Protein AF-A0A5C6CU24-F1 (afdb_monomer)

Nearest PDB structures (foldseek):
  4xly-assembly1_B  TM=4.390E-01  e=4.308E+00  Bradyrhizobium diazoefficiens USDA 110
  4w4s-assembly1_B  TM=3.790E-01  e=4.791E+00  Bradyrhizobium diazoefficiens USDA 110
  4qex-assembly1_A  TM=3.696E-01  e=9.556E+00  Plasmodium falciparum
  4qex-assembly2_B  TM=3.696E-01  e=9.556E+00  Plasmodium falciparum

Solvent-accessible surface area (backbone atoms only — not comparable to full-atom values): 8709 Å² total; per-residue (Å²): 132,67,75,63,58,54,52,54,54,51,54,57,55,55,53,62,58,64,76,67,77,72,90,92,78,84,83,92,80,84,81,93,70,82,86,85,71,90,76,65,75,83,79,58,73,59,56,51,60,52,49,50,50,53,51,52,55,46,36,72,72,37,91,82,55,39,35,69,34,53,53,44,15,49,53,17,66,78,69,75,52,80,44,90,48,66,67,17,34,55,50,33,57,57,55,48,54,54,57,71,36,93,83,43,53,61,68,56,46,55,50,37,48,48,52,52,51,57,51,43,57,57,49,71,72,55,84,85,63,71,46,55,46,56,53,52,53,54,63,73,76,109

Secondary structure (DSSP, 8-state):
--HHHHHHHHHHHHHHHHTTSS--S------------SSSTTSS--HHHHHHHHHHHHHHH-TT--HHHHHHHHHHHHHT---SSHHHHHHHHHHHHHHTSTT--HHHHHHHHHHHHHHHHHHTTS-S-TTHHHHHHHHHH-

Radius of gyration: 21.06 Å; Cα contacts (8 Å, |Δi|>4): 95; chains: 1; bounding box: 48×52×48 Å

Foldseek 3Di:
DPPVVVVVVVVVVVVVVVVPPDDDDDDDDDDDDPDDDPPPVVPQDPLLLVLLVLLLVLCVVDVPDWLVLCLQLLVCLLVVHARPDPSSRVSNVSSVVSCVDPRDDVVSNNVSSVVLNVVSVVVVVDPDDRHVSNVVSVVVND

Organism: NCBI:txid2528004

Mean predicted aligned error: 14.5 Å

Sequence (142 aa):
MGKRDDLLRQLKKADRRRGRRTSSTAASNDSGRQSPGASDAADQVDVTALIVSDVLAFAHSEKGCRDPQVVSALRSLLRGSDPTVPVARGLRDQIQLIADRPDVNLRDFRSSVKGLLEQAAQFDREAGNDDRFLNYLAVLIE

pLDDT: mean 76.76, std 19.46, range [37.66, 95.06]

Structure (mmCIF, N/CA/C/O backbone):
data_AF-A0A5C6CU24-F1
#
_entry.id   AF-A0A5C6CU24-F1
#
loop_
_atom_site.group_PDB
_atom_site.id
_atom_site.type_symbol
_atom_site.label_atom_id
_atom_site.label_alt_id
_atom_site.label_comp_id
_atom_site.label_asym_id
_atom_site.label_entity_id
_atom_site.label_seq_id
_atom_site.pdbx_PDB_ins_code
_atom_site.Cartn_x
_atom_site.Cartn_y
_atom_site.Cartn_z
_atom_site.occupancy
_atom_site.B_iso_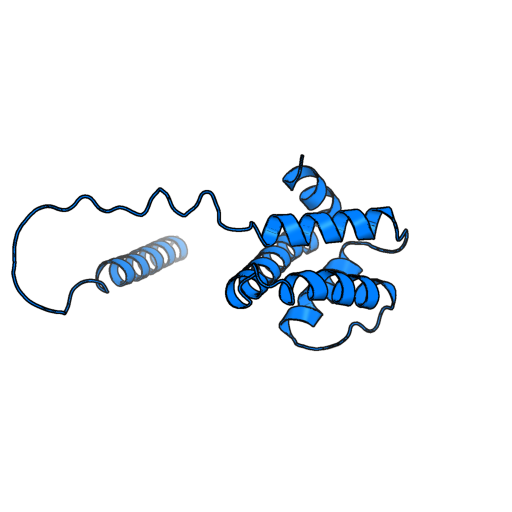or_equiv
_atom_site.auth_seq_id
_atom_site.auth_comp_id
_atom_site.auth_asym_id
_atom_site.auth_atom_id
_atom_site.pdbx_PDB_model_num
ATOM 1 N N . MET A 1 1 ? -4.252 40.184 -15.767 1.00 51.25 1 MET A N 1
ATOM 2 C CA . MET A 1 1 ? -4.134 39.800 -14.342 1.00 51.25 1 MET A CA 1
ATOM 3 C C . MET A 1 1 ? -5.471 39.379 -13.690 1.00 51.25 1 MET A C 1
ATOM 5 O O . MET A 1 1 ? -5.536 39.355 -12.479 1.00 51.25 1 MET A O 1
ATOM 9 N N . GLY A 1 2 ? -6.519 38.963 -14.428 1.00 54.84 2 GLY A N 1
ATOM 10 C CA . GLY A 1 2 ? -7.838 38.651 -13.819 1.00 54.84 2 GLY A CA 1
ATOM 11 C C . GLY A 1 2 ? -8.049 37.215 -13.305 1.00 54.84 2 GLY A C 1
ATOM 12 O O . GLY A 1 2 ? -8.907 36.980 -12.467 1.00 54.84 2 GLY A O 1
ATOM 13 N N . LYS A 1 3 ? -7.249 36.236 -13.752 1.00 55.00 3 LYS A N 1
ATOM 14 C CA . LYS A 1 3 ? -7.485 34.809 -13.435 1.00 55.00 3 LYS A CA 1
ATOM 15 C C . LYS A 1 3 ? -7.144 34.416 -11.989 1.00 55.00 3 LYS A C 1
ATOM 17 O O . LYS A 1 3 ? -7.621 33.394 -11.507 1.00 55.00 3 LYS A O 1
ATOM 22 N N . ARG A 1 4 ? -6.310 35.204 -11.299 1.00 57.84 4 ARG A N 1
ATOM 23 C CA . ARG A 1 4 ? -5.868 34.915 -9.923 1.00 57.84 4 ARG A CA 1
ATOM 24 C C . ARG A 1 4 ? -6.890 35.384 -8.882 1.00 57.84 4 ARG A C 1
ATOM 26 O O . ARG A 1 4 ? -7.097 34.697 -7.883 1.00 57.84 4 ARG A O 1
ATOM 33 N N . ASP A 1 5 ? -7.579 36.487 -9.160 1.00 62.69 5 ASP A N 1
ATOM 34 C CA . ASP A 1 5 ? -8.589 37.052 -8.259 1.00 62.69 5 ASP A CA 1
ATOM 35 C C . ASP A 1 5 ? -9.887 36.236 -8.258 1.00 62.69 5 ASP A C 1
ATOM 37 O O . ASP A 1 5 ? -10.507 36.058 -7.206 1.00 62.69 5 ASP A O 1
ATOM 41 N N . ASP A 1 6 ? -10.258 35.654 -9.402 1.00 62.38 6 ASP A N 1
ATOM 42 C CA . ASP A 1 6 ? -11.415 34.758 -9.497 1.00 62.38 6 ASP A CA 1
ATOM 43 C C . ASP A 1 6 ? -11.198 33.443 -8.734 1.00 62.38 6 ASP A C 1
ATOM 45 O O . ASP A 1 6 ? -12.114 32.952 -8.064 1.00 62.38 6 ASP A O 1
ATOM 49 N N . LEU A 1 7 ? -9.967 32.917 -8.744 1.00 59.91 7 LEU A N 1
ATOM 50 C CA . LEU A 1 7 ? -9.602 31.712 -7.996 1.00 59.91 7 LEU A CA 1
ATOM 51 C C . LEU A 1 7 ? -9.675 31.953 -6.478 1.00 59.91 7 LEU A C 1
ATOM 53 O O . LEU A 1 7 ? -10.253 31.151 -5.740 1.00 59.91 7 LEU A O 1
ATOM 57 N N . LEU A 1 8 ? -9.172 33.102 -6.010 1.00 65.25 8 LEU A N 1
ATOM 58 C CA . LEU A 1 8 ? -9.262 33.505 -4.601 1.00 65.25 8 LEU A CA 1
ATOM 59 C C . LEU A 1 8 ? -10.715 33.741 -4.158 1.00 65.25 8 LEU A C 1
ATOM 61 O O . LEU A 1 8 ? -11.098 33.369 -3.043 1.00 65.25 8 LEU A O 1
ATOM 65 N N . ARG A 1 9 ? -11.563 34.302 -5.033 1.00 64.31 9 ARG A N 1
ATOM 66 C CA . ARG A 1 9 ? -12.998 34.475 -4.756 1.00 64.31 9 ARG A CA 1
ATOM 67 C C . ARG A 1 9 ? -13.746 33.144 -4.674 1.00 64.31 9 ARG A C 1
ATOM 69 O O . ARG A 1 9 ? -14.611 33.010 -3.806 1.00 64.31 9 ARG A O 1
ATOM 76 N N . GLN A 1 10 ? -13.421 32.158 -5.514 1.00 60.44 10 GLN A N 1
ATOM 77 C CA . GLN A 1 10 ? -14.029 30.822 -5.439 1.00 60.44 10 GLN A CA 1
ATOM 78 C C . GLN A 1 10 ? -13.636 30.072 -4.159 1.00 60.44 10 GLN A C 1
ATOM 80 O O . GLN A 1 10 ? -14.522 29.543 -3.481 1.00 60.44 10 GLN A O 1
ATOM 85 N N . LEU A 1 11 ? -12.357 30.108 -3.768 1.00 62.22 11 LEU A N 1
ATOM 86 C CA . LEU A 1 11 ? -11.870 29.494 -2.524 1.00 62.22 11 LEU A CA 1
ATOM 87 C C . LEU A 1 11 ? -12.574 30.071 -1.284 1.00 62.22 11 LEU A C 1
ATOM 89 O O . LEU A 1 11 ? -13.101 29.325 -0.458 1.00 62.22 11 LEU A O 1
ATOM 93 N N . LYS A 1 12 ? -12.711 31.402 -1.200 1.00 65.50 12 LYS A N 1
ATOM 94 C CA . LYS A 1 12 ? -13.387 32.066 -0.070 1.00 65.50 12 LYS A CA 1
ATOM 95 C C . LYS A 1 12 ? -14.892 31.758 0.006 1.00 65.50 12 LYS A C 1
ATOM 97 O O . LYS A 1 12 ? -15.485 31.784 1.087 1.00 65.50 12 LYS A O 1
ATOM 102 N N . LYS A 1 13 ? -15.537 31.462 -1.131 1.00 58.88 13 LYS A N 1
ATOM 103 C CA . LYS A 1 13 ? -16.969 31.113 -1.196 1.00 58.88 13 LYS A CA 1
ATOM 104 C C . LYS A 1 13 ? -17.230 29.657 -0.786 1.00 58.88 13 LYS A C 1
ATOM 106 O O . LYS A 1 13 ? -18.286 29.382 -0.217 1.00 58.88 13 LYS A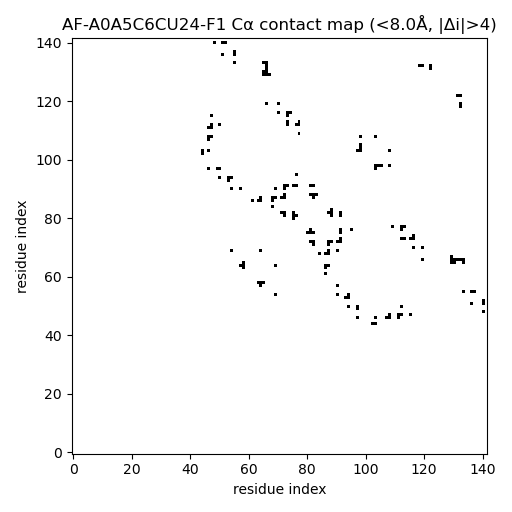 O 1
ATOM 111 N N . ALA A 1 14 ? -16.279 28.751 -1.029 1.00 55.19 14 ALA A N 1
ATOM 112 C CA . ALA A 1 14 ? -16.338 27.366 -0.558 1.00 55.19 14 ALA A CA 1
ATOM 113 C C . ALA A 1 14 ? -16.195 27.278 0.971 1.00 55.19 14 ALA A C 1
ATOM 115 O O . ALA A 1 14 ? -16.946 26.550 1.621 1.00 55.19 14 ALA A O 1
ATOM 116 N N . ASP A 1 15 ? -15.316 28.098 1.548 1.00 55.06 15 ASP A N 1
ATOM 117 C CA . ASP A 1 15 ? -15.035 28.084 2.985 1.00 55.06 15 ASP A CA 1
ATOM 118 C C . ASP A 1 15 ? -16.213 28.612 3.829 1.00 55.06 15 ASP A C 1
ATOM 120 O O . ASP A 1 15 ? -16.665 27.969 4.779 1.00 55.06 15 ASP A O 1
ATOM 124 N N . ARG A 1 16 ? -16.874 29.693 3.377 1.00 54.56 16 ARG A N 1
ATOM 125 C CA . ARG A 1 16 ? -18.136 30.174 3.987 1.00 54.56 16 ARG A CA 1
ATOM 126 C C . ARG A 1 16 ? -19.261 29.133 3.986 1.00 54.56 16 ARG A C 1
ATOM 128 O O . ARG A 1 16 ? -20.185 29.237 4.791 1.00 54.56 16 ARG A O 1
ATOM 135 N N . ARG A 1 17 ? -19.218 28.148 3.084 1.00 53.25 17 ARG A N 1
ATOM 136 C CA . ARG A 1 17 ? -20.221 27.077 2.997 1.00 53.25 17 ARG A CA 1
ATOM 137 C C . ARG A 1 17 ? -19.967 25.950 4.005 1.00 53.25 17 ARG A C 1
ATOM 139 O O . ARG A 1 17 ? -20.927 25.286 4.388 1.00 53.25 17 ARG A O 1
ATOM 146 N N . ARG A 1 18 ? -18.722 25.765 4.466 1.00 53.44 18 ARG A N 1
ATOM 147 C CA . ARG A 1 18 ? -18.369 24.795 5.519 1.00 53.44 18 ARG A CA 1
ATOM 148 C C . ARG A 1 18 ? -18.746 25.278 6.922 1.00 53.44 18 ARG A C 1
ATOM 150 O O . ARG A 1 18 ? -19.197 24.466 7.717 1.00 53.44 18 ARG A O 1
ATOM 157 N N . GLY A 1 19 ? -18.683 26.583 7.193 1.00 49.31 19 GLY A N 1
ATOM 158 C CA . GLY A 1 19 ? -19.034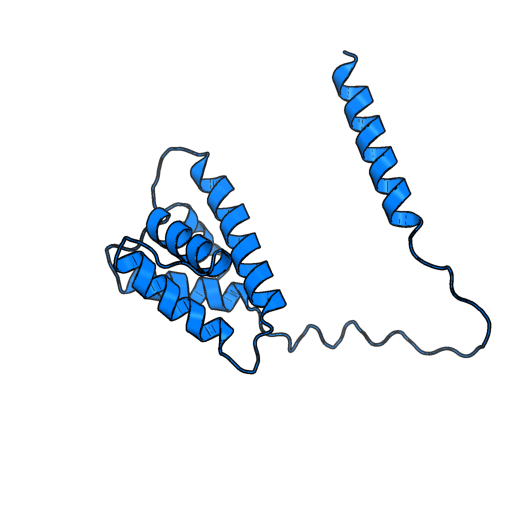 27.145 8.510 1.00 49.31 19 GLY A CA 1
ATOM 159 C C . GLY A 1 19 ? -20.535 27.225 8.840 1.00 49.31 19 GLY A C 1
ATOM 160 O O . GLY A 1 19 ? -20.887 27.568 9.960 1.00 49.31 19 GLY A O 1
ATOM 161 N N . ARG A 1 20 ? -21.438 26.936 7.889 1.00 51.94 20 ARG A N 1
ATOM 162 C CA . ARG A 1 20 ? -22.904 27.085 8.061 1.00 51.94 20 ARG A CA 1
ATOM 163 C C . ARG A 1 20 ? -23.682 25.765 8.155 1.00 51.94 20 ARG A C 1
ATOM 165 O O . ARG A 1 20 ? -24.906 25.787 8.106 1.00 51.94 20 ARG A O 1
ATOM 172 N N . ARG A 1 21 ? -22.998 24.619 8.256 1.00 48.12 21 ARG A N 1
ATOM 173 C CA . ARG A 1 21 ? -23.623 23.281 8.323 1.00 48.12 21 ARG A CA 1
ATOM 174 C C . ARG A 1 21 ? -23.509 22.597 9.689 1.00 48.12 21 ARG A C 1
ATOM 176 O O . ARG A 1 21 ? -23.573 21.377 9.770 1.00 48.12 21 ARG A O 1
ATOM 183 N N . THR A 1 22 ? -23.424 23.372 10.763 1.00 49.91 22 THR A N 1
ATOM 184 C CA . THR A 1 22 ? -23.701 22.888 12.119 1.00 49.91 22 THR A CA 1
ATOM 185 C C 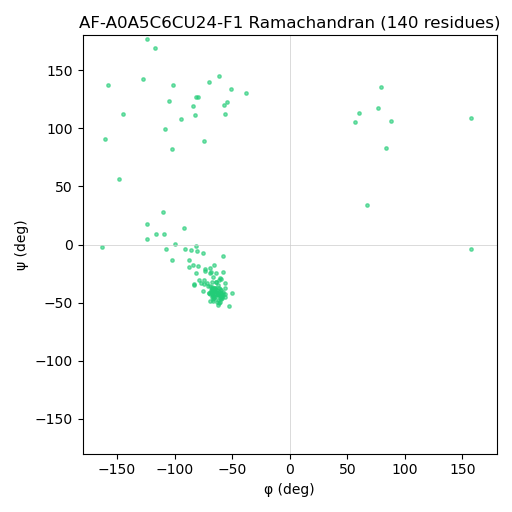. THR A 1 22 ? -24.713 23.817 12.774 1.00 49.91 22 THR A C 1
ATOM 187 O O . THR A 1 22 ? -24.646 25.027 12.580 1.00 49.91 22 THR A O 1
ATOM 190 N N . SER A 1 23 ? -25.623 23.238 13.558 1.00 49.97 23 SER A N 1
ATOM 191 C CA . SER A 1 23 ? -26.729 23.849 14.319 1.00 49.97 23 SER A CA 1
ATOM 192 C C . SER A 1 23 ? -28.036 24.124 13.556 1.00 49.97 23 SER A C 1
ATOM 194 O O . SER A 1 23 ? -28.347 25.234 13.133 1.00 49.97 23 SER A O 1
ATOM 196 N N . SER A 1 24 ? -28.863 23.081 13.435 1.00 43.47 24 SER A N 1
ATOM 197 C CA . SER A 1 24 ? -30.319 23.211 13.260 1.00 43.47 24 SER A CA 1
ATOM 198 C C . SER A 1 24 ? -31.067 22.035 13.906 1.00 43.47 24 SER A C 1
ATOM 200 O O . SER A 1 24 ? -31.818 21.338 13.236 1.00 43.47 24 SER A O 1
ATOM 202 N N . THR A 1 25 ? -30.846 21.820 15.204 1.00 41.97 25 THR A N 1
ATOM 203 C CA . THR A 1 25 ? -31.737 21.061 16.108 1.00 41.97 25 THR A CA 1
ATOM 204 C C . THR A 1 25 ? -31.358 21.487 17.534 1.00 41.97 25 THR A C 1
ATOM 206 O O . THR A 1 25 ? -30.264 21.191 17.990 1.00 41.97 25 THR A O 1
ATOM 209 N N . ALA A 1 26 ? -32.001 22.525 18.070 1.00 38.56 26 ALA A N 1
ATOM 210 C CA . ALA A 1 26 ? -33.208 22.478 18.903 1.00 38.56 26 ALA A CA 1
ATOM 211 C C . ALA A 1 26 ? -32.892 22.305 20.407 1.00 38.56 26 ALA A C 1
ATOM 213 O O . ALA A 1 26 ? -32.533 21.227 20.854 1.00 38.56 26 ALA A O 1
ATOM 214 N N . ALA A 1 27 ? -33.082 23.420 21.125 1.00 37.81 27 ALA A N 1
ATOM 215 C CA . ALA A 1 27 ? -33.605 23.575 22.488 1.00 37.81 27 ALA A CA 1
ATOM 216 C C . ALA A 1 27 ? -32.902 22.921 23.706 1.00 37.81 27 ALA A C 1
ATOM 218 O O . ALA A 1 27 ? -32.987 21.725 23.940 1.00 37.81 27 ALA A O 1
ATOM 219 N N . SER A 1 28 ? -32.365 23.822 24.541 1.00 43.47 28 SER A N 1
ATOM 220 C CA . SER A 1 28 ? -32.556 23.943 26.000 1.00 43.47 28 SER A CA 1
ATOM 221 C C . SER A 1 28 ? -32.249 22.767 26.935 1.00 43.47 28 SER A C 1
ATOM 223 O O . SER A 1 28 ? -33.062 21.865 27.100 1.00 43.47 28 SER A O 1
ATOM 225 N N . ASN A 1 29 ? -31.121 22.894 27.643 1.00 37.66 29 ASN A N 1
ATOM 226 C CA . ASN A 1 29 ? -30.926 22.800 29.107 1.00 37.66 29 ASN A CA 1
ATOM 227 C C . ASN A 1 29 ? -29.451 22.442 29.335 1.00 37.66 29 ASN A C 1
ATOM 229 O O . ASN A 1 29 ? -28.951 21.463 28.801 1.00 37.66 29 ASN A O 1
ATOM 233 N N . ASP A 1 30 ? -28.666 23.385 29.838 1.00 40.12 30 ASP A N 1
ATOM 234 C CA . ASP A 1 30 ? -28.342 23.513 31.262 1.00 40.12 30 ASP A CA 1
ATOM 235 C C . ASP A 1 30 ? -27.259 22.525 31.724 1.00 40.12 30 ASP A C 1
ATOM 237 O O . ASP A 1 30 ? -27.290 21.333 31.439 1.00 40.12 30 ASP A O 1
ATOM 241 N N . SER A 1 31 ? -26.335 23.091 32.496 1.00 40.19 31 SER A N 1
ATOM 242 C CA . SER A 1 31 ? -25.312 22.435 33.301 1.00 40.19 31 SER A CA 1
ATOM 243 C C . SER A 1 31 ? -24.078 21.881 32.577 1.00 40.19 31 SER A C 1
ATOM 245 O O . SER A 1 31 ? -24.108 20.982 31.739 1.00 40.19 31 SER A O 1
ATOM 247 N N . GLY A 1 32 ? -22.938 22.463 32.962 1.00 46.62 32 GLY A N 1
ATOM 248 C CA . GLY A 1 32 ? -21.611 22.147 32.468 1.00 46.62 32 GLY A CA 1
ATOM 249 C C . GLY A 1 32 ? -21.287 20.659 32.507 1.00 46.62 32 GLY A C 1
ATOM 250 O O . GLY A 1 32 ? -21.434 19.975 33.517 1.00 46.62 32 GLY A O 1
ATOM 251 N N . ARG A 1 33 ? -20.742 20.183 31.395 1.00 40.53 33 ARG A N 1
ATOM 252 C CA . ARG A 1 33 ? -19.933 18.978 31.364 1.00 40.53 33 ARG A CA 1
ATOM 253 C C . ARG A 1 33 ? -18.859 19.210 30.319 1.00 40.53 33 ARG A C 1
ATOM 255 O O . ARG A 1 33 ? -19.156 19.406 29.144 1.00 40.53 33 ARG A O 1
ATOM 262 N N . GLN A 1 34 ? -17.625 19.303 30.802 1.00 39.75 34 GLN A N 1
ATOM 263 C CA . GLN A 1 34 ? -16.403 19.285 30.008 1.00 39.75 34 GLN A CA 1
ATOM 264 C C . GLN A 1 34 ? -16.564 18.292 28.856 1.00 39.75 34 GLN A C 1
ATOM 266 O O . GLN A 1 34 ? -16.956 17.159 29.115 1.00 39.75 34 GLN A O 1
ATOM 271 N N . SER A 1 35 ? -16.261 18.694 27.622 1.00 39.50 35 SER A N 1
ATOM 272 C CA . SER A 1 35 ? -16.082 17.756 26.514 1.00 39.50 35 SER A CA 1
ATOM 273 C C . SER A 1 35 ? -15.005 16.733 26.898 1.00 39.50 35 SER A C 1
ATOM 275 O O . SER A 1 35 ? -13.841 17.128 26.996 1.00 39.50 35 SER A O 1
ATOM 277 N N . PRO A 1 36 ? -15.315 15.439 27.095 1.00 47.03 36 PRO A N 1
ATOM 278 C CA . PRO A 1 36 ? -14.298 14.408 27.109 1.00 47.03 36 PRO A CA 1
ATOM 279 C C . PRO A 1 36 ? -14.238 13.844 25.689 1.00 47.03 36 PRO A C 1
ATOM 281 O O . PRO A 1 36 ? -15.163 13.190 25.220 1.00 47.03 36 PRO A O 1
ATOM 284 N N . GLY A 1 37 ? -13.172 14.154 24.967 1.00 39.00 37 GLY A N 1
ATOM 285 C CA . GLY A 1 37 ? -12.971 13.568 23.640 1.00 39.00 37 GLY A CA 1
ATOM 286 C C . GLY A 1 37 ? -11.556 13.678 23.094 1.00 39.00 37 GLY A C 1
ATOM 287 O O . GLY A 1 37 ? -11.287 13.162 22.021 1.00 39.00 37 GLY A O 1
ATOM 288 N N . ALA A 1 38 ? -10.641 14.318 23.826 1.00 43.53 38 ALA A N 1
ATOM 289 C CA . ALA A 1 38 ? -9.219 14.366 23.491 1.00 43.53 38 ALA A CA 1
ATOM 290 C C . ALA A 1 38 ? -8.413 13.232 24.160 1.00 43.53 38 ALA A C 1
ATOM 292 O O . ALA A 1 38 ? -7.191 13.305 24.213 1.00 43.53 38 ALA A O 1
ATOM 293 N N . SER A 1 39 ? -9.082 12.203 24.692 1.00 40.69 39 SER A N 1
ATOM 294 C CA . SER A 1 39 ? -8.446 11.131 25.478 1.00 40.69 39 SER A CA 1
ATOM 295 C C . SER A 1 39 ? -8.695 9.718 24.942 1.00 40.69 39 SER A C 1
ATOM 297 O O . SER A 1 39 ? -8.230 8.775 25.563 1.00 40.69 39 SER A O 1
ATOM 299 N N . ASP A 1 40 ? -9.366 9.571 23.793 1.00 41.62 40 ASP A N 1
ATOM 300 C CA . ASP A 1 40 ? -9.611 8.265 23.144 1.00 41.62 40 ASP A CA 1
ATOM 301 C C . ASP A 1 40 ? -8.753 8.059 21.876 1.00 41.62 40 ASP A C 1
ATOM 303 O O . ASP A 1 40 ? -8.751 7.001 21.262 1.00 4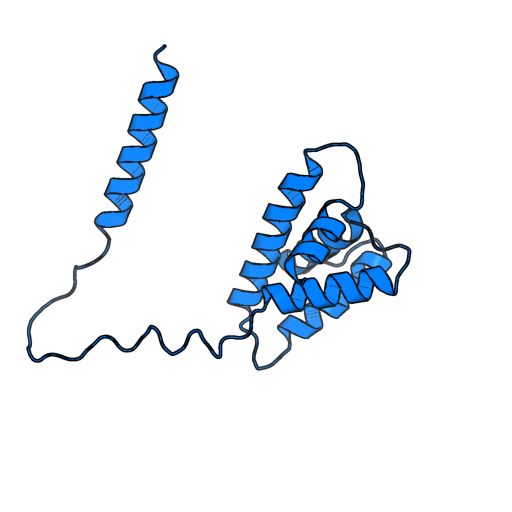1.62 40 ASP A O 1
ATOM 307 N N . ALA A 1 41 ? -7.980 9.077 21.475 1.00 48.75 41 ALA A N 1
ATOM 308 C CA . ALA A 1 41 ? -7.087 9.008 20.313 1.00 48.75 41 ALA A CA 1
ATOM 309 C C . ALA A 1 41 ? -5.752 8.293 20.605 1.00 48.75 41 ALA A C 1
ATOM 311 O O . ALA A 1 41 ? -4.943 8.123 19.700 1.00 48.75 41 ALA A O 1
ATOM 312 N N . ALA A 1 42 ? -5.499 7.917 21.863 1.00 50.22 42 ALA A N 1
ATOM 313 C CA . ALA A 1 42 ? -4.249 7.284 22.286 1.00 50.22 42 ALA A CA 1
ATOM 314 C C . ALA A 1 42 ? -4.257 5.751 22.147 1.00 50.22 42 ALA A C 1
ATOM 316 O O . ALA A 1 42 ? -3.189 5.153 22.209 1.00 50.22 42 ALA A O 1
ATOM 317 N N . ASP A 1 43 ? -5.426 5.134 21.942 1.00 54.62 43 ASP A N 1
ATOM 318 C CA . ASP A 1 43 ? -5.575 3.673 21.808 1.00 54.62 43 ASP A CA 1
ATOM 319 C C . ASP A 1 43 ? -6.085 3.262 20.414 1.00 54.62 43 ASP A C 1
ATOM 321 O O . ASP A 1 43 ? -6.453 2.116 20.158 1.00 54.62 43 ASP A O 1
ATOM 325 N N . GLN A 1 44 ? -6.137 4.220 19.483 1.00 65.00 44 GLN A N 1
ATOM 326 C CA . GLN A 1 44 ? -6.598 3.967 18.128 1.00 65.00 44 GLN A CA 1
ATOM 327 C C . GLN A 1 44 ? -5.440 3.415 17.293 1.00 65.00 44 GLN A C 1
ATOM 329 O O . GLN A 1 44 ? -4.413 4.070 17.119 1.00 65.00 44 GLN A O 1
ATOM 334 N N . VAL A 1 45 ? -5.614 2.198 16.776 1.00 80.81 45 VAL A N 1
ATOM 335 C CA . VAL A 1 45 ? -4.629 1.523 15.926 1.00 80.81 45 VAL A CA 1
ATOM 336 C C . VAL A 1 45 ? -4.321 2.388 14.702 1.00 80.81 45 VAL A C 1
ATOM 338 O O . VAL A 1 45 ? -5.211 2.671 13.895 1.00 80.81 45 VAL A O 1
ATOM 341 N N . ASP A 1 46 ? -3.057 2.783 14.530 1.00 88.44 46 ASP A N 1
ATOM 342 C CA . ASP A 1 46 ? -2.616 3.478 13.320 1.00 88.44 46 ASP A CA 1
ATOM 343 C C . ASP A 1 46 ? -2.522 2.488 12.153 1.00 88.44 46 ASP A C 1
ATOM 345 O O . ASP A 1 46 ? -1.494 1.864 11.880 1.00 88.44 46 ASP A O 1
ATOM 349 N N . VAL A 1 47 ? -3.641 2.346 11.444 1.00 90.44 47 VAL A N 1
ATOM 350 C CA . VAL A 1 47 ? -3.765 1.466 10.278 1.00 90.44 47 VAL A CA 1
ATOM 351 C C . VAL A 1 47 ? -2.794 1.866 9.165 1.00 90.44 47 VAL A C 1
ATOM 353 O O . VAL A 1 47 ? -2.345 1.010 8.406 1.00 90.44 47 VAL A O 1
ATOM 356 N N . THR A 1 48 ? -2.428 3.147 9.065 1.00 91.62 48 THR A N 1
ATOM 357 C CA . THR A 1 48 ? -1.467 3.607 8.057 1.00 91.62 48 THR A CA 1
ATOM 358 C C . THR A 1 48 ? -0.079 3.085 8.389 1.00 91.62 48 THR A C 1
ATOM 360 O O . THR A 1 48 ? 0.548 2.477 7.525 1.00 91.62 48 THR A O 1
ATOM 363 N N . ALA A 1 49 ? 0.368 3.245 9.637 1.00 89.81 49 ALA A N 1
ATOM 364 C CA . ALA A 1 49 ? 1.653 2.716 10.088 1.00 89.81 49 ALA A CA 1
ATOM 365 C C . ALA A 1 49 ? 1.732 1.188 9.931 1.00 89.81 49 ALA A C 1
ATOM 367 O O . ALA A 1 49 ? 2.757 0.680 9.482 1.00 89.81 49 ALA A O 1
ATOM 368 N N . LEU A 1 50 ? 0.640 0.460 10.206 1.00 91.38 50 LEU A N 1
ATOM 369 C CA . LEU A 1 50 ? 0.574 -0.988 9.966 1.00 91.38 50 LEU A CA 1
ATOM 370 C C . LEU A 1 50 ? 0.772 -1.344 8.489 1.00 91.38 50 LEU A C 1
ATOM 372 O O . LEU A 1 50 ? 1.600 -2.192 8.168 1.00 91.38 50 LEU A O 1
ATOM 376 N N . ILE A 1 51 ? 0.045 -0.680 7.583 1.00 92.88 51 ILE A N 1
ATOM 377 C CA . ILE A 1 51 ? 0.171 -0.937 6.141 1.00 92.88 51 ILE A CA 1
ATOM 378 C C . ILE A 1 51 ? 1.591 -0.622 5.666 1.00 92.88 51 ILE A C 1
ATOM 380 O O . ILE A 1 51 ? 2.166 -1.390 4.900 1.00 92.88 51 ILE A O 1
ATOM 384 N N . VAL A 1 52 ? 2.166 0.498 6.110 1.00 93.12 52 VAL A N 1
ATOM 385 C CA . VAL A 1 52 ? 3.517 0.900 5.708 1.00 93.12 52 VAL A CA 1
ATOM 386 C C . VAL A 1 52 ? 4.563 -0.079 6.248 1.00 93.12 52 VAL A C 1
ATOM 388 O O . VAL A 1 52 ? 5.458 -0.470 5.501 1.00 93.12 52 VAL A O 1
ATOM 391 N N . SER A 1 53 ? 4.421 -0.543 7.491 1.00 91.75 53 SER A N 1
ATOM 392 C CA . SER A 1 53 ? 5.315 -1.542 8.085 1.00 91.75 53 SER A CA 1
ATOM 393 C C . SER A 1 53 ? 5.308 -2.850 7.288 1.00 91.75 53 SER A C 1
ATOM 395 O O . SER A 1 53 ? 6.374 -3.336 6.905 1.00 91.75 53 SER A O 1
ATOM 397 N N . ASP A 1 54 ? 4.124 -3.360 6.939 1.00 92.69 54 ASP A N 1
ATOM 398 C CA . ASP A 1 54 ? 3.983 -4.575 6.132 1.00 92.69 54 ASP A CA 1
ATOM 399 C C . ASP A 1 54 ? 4.555 -4.402 4.719 1.00 92.69 54 ASP A C 1
ATOM 401 O O . ASP A 1 54 ? 5.237 -5.296 4.214 1.00 92.69 54 ASP A O 1
ATOM 405 N N . VAL A 1 55 ? 4.336 -3.241 4.090 1.00 92.88 55 VAL A N 1
ATOM 406 C CA . VAL A 1 55 ? 4.905 -2.918 2.772 1.00 92.88 55 VAL A CA 1
ATOM 407 C C . VAL A 1 55 ? 6.432 -2.933 2.810 1.00 92.88 55 VAL A C 1
ATOM 409 O O . VAL A 1 55 ? 7.050 -3.532 1.930 1.00 92.88 55 VAL A O 1
ATOM 412 N N . LEU A 1 56 ? 7.050 -2.309 3.816 1.00 92.94 56 LEU A N 1
ATOM 413 C CA . LEU A 1 56 ? 8.509 -2.274 3.947 1.00 92.94 56 LEU A CA 1
ATOM 414 C C . LEU A 1 56 ? 9.087 -3.651 4.281 1.00 92.94 56 LEU A C 1
ATOM 416 O O . LEU A 1 56 ? 10.096 -4.045 3.697 1.00 92.94 56 LEU A O 1
ATOM 420 N N . ALA A 1 57 ? 8.439 -4.409 5.167 1.00 92.00 57 ALA A N 1
ATOM 421 C CA . ALA A 1 57 ? 8.850 -5.772 5.495 1.00 92.00 57 ALA A CA 1
ATOM 422 C C . ALA A 1 57 ? 8.781 -6.695 4.264 1.00 92.00 57 ALA A C 1
ATOM 424 O O . ALA A 1 57 ? 9.700 -7.481 4.005 1.00 92.00 57 ALA A O 1
ATOM 425 N N . PHE A 1 58 ? 7.725 -6.566 3.456 1.00 92.25 58 PHE A N 1
ATOM 426 C CA . PHE A 1 58 ? 7.598 -7.304 2.204 1.00 92.25 58 PHE A CA 1
ATOM 427 C C . PHE A 1 58 ? 8.647 -6.862 1.179 1.00 92.25 58 PHE A C 1
ATOM 429 O O . PHE A 1 58 ? 9.300 -7.701 0.569 1.00 92.25 58 PHE A O 1
ATOM 436 N N . ALA A 1 59 ? 8.879 -5.557 1.021 1.00 91.00 59 ALA A N 1
ATOM 437 C CA . ALA A 1 59 ? 9.895 -5.053 0.100 1.00 91.00 59 ALA A CA 1
ATOM 438 C C . ALA A 1 59 ? 11.322 -5.474 0.487 1.00 91.00 59 ALA A C 1
ATOM 440 O O . ALA A 1 59 ? 12.156 -5.719 -0.383 1.00 91.00 59 ALA A O 1
ATOM 441 N N . HIS A 1 60 ? 11.599 -5.616 1.785 1.00 89.38 60 HIS A N 1
ATOM 442 C CA . HIS A 1 60 ? 12.885 -6.105 2.269 1.00 89.38 60 HIS A CA 1
ATOM 443 C C . HIS A 1 60 ? 13.099 -7.604 1.999 1.00 89.38 60 HIS A C 1
ATOM 445 O O . HIS A 1 60 ? 14.220 -8.033 1.719 1.00 89.38 60 HIS A O 1
ATOM 451 N N . SER A 1 61 ? 12.033 -8.406 2.074 1.00 89.75 61 SER A N 1
ATOM 452 C CA . SER A 1 61 ? 12.090 -9.856 1.840 1.00 89.75 61 SER A CA 1
ATOM 453 C C . SER A 1 61 ? 12.020 -10.235 0.356 1.00 89.75 61 SER A C 1
ATOM 455 O O . SER A 1 61 ? 12.713 -11.159 -0.072 1.00 89.75 61 SER A O 1
ATOM 457 N N . GLU A 1 62 ? 11.258 -9.493 -0.446 1.00 89.94 62 GLU A N 1
ATOM 458 C CA . GLU A 1 62 ? 11.017 -9.775 -1.859 1.00 89.94 62 GLU A CA 1
ATOM 459 C C . GLU A 1 62 ? 11.755 -8.771 -2.760 1.00 89.94 62 GLU A C 1
ATOM 461 O O . GLU A 1 62 ? 11.274 -7.672 -3.039 1.00 89.94 62 GLU A O 1
ATOM 466 N N . LYS A 1 63 ? 12.915 -9.179 -3.298 1.00 80.50 63 LYS A N 1
ATOM 467 C CA . LYS A 1 63 ? 13.821 -8.337 -4.121 1.00 80.50 63 LYS A CA 1
ATOM 468 C C . LYS A 1 63 ? 13.191 -7.727 -5.388 1.00 80.50 63 LYS A C 1
ATOM 470 O O . LYS A 1 63 ? 13.830 -6.914 -6.054 1.00 80.50 63 LYS A O 1
ATOM 475 N N . GLY A 1 64 ? 11.982 -8.146 -5.762 1.00 82.94 64 GLY A N 1
ATOM 476 C CA . GLY A 1 64 ? 11.228 -7.631 -6.908 1.00 82.94 64 GLY A CA 1
ATOM 477 C C . GLY A 1 64 ? 10.149 -6.601 -6.559 1.00 82.94 64 GLY A C 1
ATOM 478 O O . GLY A 1 64 ? 9.440 -6.150 -7.460 1.00 82.94 64 GLY A O 1
ATOM 479 N N . CYS A 1 65 ? 9.978 -6.257 -5.282 1.00 89.56 65 CYS A N 1
ATOM 480 C CA . CYS A 1 65 ? 8.989 -5.276 -4.857 1.00 89.56 65 CYS A CA 1
ATOM 481 C C . CYS A 1 65 ? 9.539 -3.854 -5.030 1.00 89.56 65 CYS A C 1
ATOM 483 O O . CYS A 1 65 ? 10.458 -3.452 -4.322 1.00 89.56 65 CYS A O 1
ATOM 485 N N . ARG A 1 66 ? 8.973 -3.105 -5.979 1.00 90.88 66 ARG A N 1
ATOM 486 C CA . ARG A 1 66 ? 9.251 -1.681 -6.214 1.00 90.88 66 ARG A CA 1
ATOM 487 C C . ARG A 1 66 ? 7.959 -0.872 -6.159 1.00 90.88 66 ARG A C 1
ATOM 489 O O . ARG A 1 66 ? 6.867 -1.448 -6.058 1.00 90.88 66 ARG A O 1
ATOM 496 N N . ASP A 1 67 ? 8.051 0.450 -6.294 1.00 91.00 67 ASP A N 1
ATOM 497 C CA . ASP A 1 67 ? 6.886 1.343 -6.237 1.00 91.00 67 ASP A CA 1
ATOM 498 C C . ASP A 1 67 ? 5.728 0.898 -7.159 1.00 91.00 67 ASP A C 1
ATOM 500 O O . ASP A 1 67 ? 4.579 0.886 -6.701 1.00 91.00 67 ASP A O 1
ATOM 504 N N . PRO A 1 68 ? 5.953 0.442 -8.414 1.00 90.56 68 PRO A N 1
ATOM 505 C CA . PRO A 1 68 ? 4.867 -0.021 -9.276 1.00 90.56 68 PRO A CA 1
ATOM 506 C C . PRO A 1 68 ? 4.102 -1.223 -8.709 1.00 90.56 68 PRO A C 1
ATOM 508 O O . PRO A 1 68 ? 2.880 -1.307 -8.863 1.00 90.56 68 PRO A O 1
ATOM 511 N N . GLN A 1 69 ? 4.793 -2.157 -8.046 1.00 93.44 69 GLN A N 1
ATOM 512 C CA . GLN A 1 69 ? 4.168 -3.317 -7.409 1.00 93.44 69 GLN A CA 1
ATOM 513 C C . GLN A 1 69 ? 3.344 -2.882 -6.196 1.00 93.44 69 GLN A C 1
ATOM 515 O O . GLN A 1 69 ? 2.20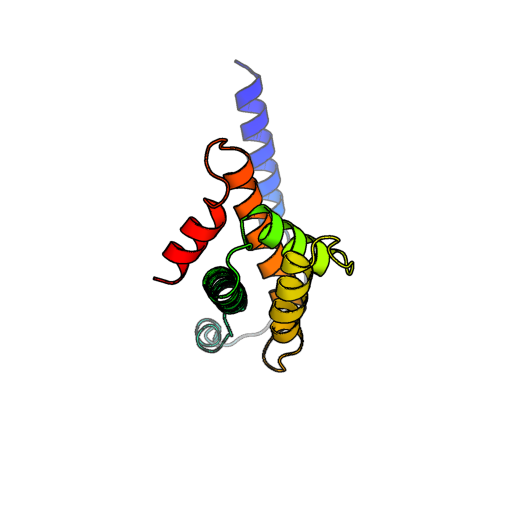1 -3.326 -6.060 1.00 93.44 69 GLN A O 1
ATOM 520 N N . VAL A 1 70 ? 3.869 -1.959 -5.384 1.00 92.75 70 VAL A N 1
ATOM 521 C CA . VAL A 1 70 ? 3.163 -1.387 -4.227 1.00 92.75 70 VAL A CA 1
ATOM 522 C C . VAL A 1 70 ? 1.895 -0.656 -4.667 1.00 92.75 70 VAL A C 1
ATOM 524 O O . VAL A 1 70 ? 0.800 -0.948 -4.185 1.00 92.75 70 VAL A O 1
ATOM 527 N N . VAL A 1 71 ? 1.997 0.234 -5.655 1.00 93.44 71 VAL A N 1
ATOM 528 C CA . VAL A 1 71 ? 0.847 0.975 -6.196 1.00 93.44 71 VAL A CA 1
ATOM 529 C C . VAL A 1 71 ? -0.188 0.030 -6.805 1.00 93.44 71 VAL A C 1
ATOM 531 O O . VAL A 1 71 ? -1.393 0.223 -6.617 1.00 93.44 71 VAL A O 1
ATOM 534 N N . SER A 1 72 ? 0.258 -1.001 -7.526 1.00 93.56 72 SER A N 1
ATOM 535 C CA . SER A 1 72 ? -0.627 -2.013 -8.109 1.00 93.56 72 SER A CA 1
ATOM 536 C C . SER A 1 72 ? -1.399 -2.784 -7.032 1.00 93.56 72 SER A C 1
ATOM 538 O O . SER A 1 72 ? -2.618 -2.943 -7.156 1.00 93.56 72 SER A O 1
ATOM 540 N N . ALA A 1 73 ? -0.731 -3.188 -5.948 1.00 94.44 73 ALA A N 1
ATOM 541 C CA . ALA A 1 73 ? -1.348 -3.862 -4.807 1.00 94.44 73 ALA A CA 1
ATOM 542 C C . ALA A 1 73 ? -2.387 -2.966 -4.108 1.00 94.44 73 ALA A C 1
ATOM 544 O O . ALA A 1 73 ? -3.554 -3.347 -3.986 1.00 94.44 73 ALA A O 1
ATOM 545 N N . LEU A 1 74 ? -2.010 -1.733 -3.749 1.00 94.06 74 LEU A N 1
ATOM 546 C CA . LEU A 1 74 ? -2.899 -0.769 -3.087 1.00 94.06 74 LEU A CA 1
ATOM 547 C C . LEU A 1 74 ? -4.133 -0.434 -3.941 1.00 94.06 74 LEU A C 1
ATOM 549 O O . LEU A 1 74 ? -5.263 -0.381 -3.450 1.00 94.06 74 LEU A O 1
ATOM 553 N N . ARG A 1 75 ? -3.948 -0.244 -5.253 1.00 94.56 75 ARG A N 1
ATOM 554 C CA . ARG A 1 75 ? -5.058 0.025 -6.181 1.00 94.56 75 ARG A CA 1
ATOM 555 C C . ARG A 1 75 ? -6.009 -1.167 -6.280 1.00 94.56 75 ARG A C 1
ATOM 557 O O . ARG A 1 75 ? -7.222 -0.972 -6.381 1.00 94.56 75 ARG A O 1
ATOM 564 N N . SER A 1 76 ? -5.462 -2.376 -6.248 1.00 93.69 76 SER A N 1
ATOM 565 C CA . SER A 1 76 ? -6.218 -3.625 -6.317 1.00 93.69 76 SER A CA 1
ATOM 566 C C . SER A 1 76 ? -7.077 -3.845 -5.068 1.00 93.69 76 SER A C 1
ATOM 568 O O . SER A 1 76 ? -8.248 -4.198 -5.203 1.00 93.69 76 SER A O 1
ATOM 570 N N . LEU A 1 77 ? -6.574 -3.489 -3.878 1.00 92.69 77 LEU A N 1
ATOM 571 C CA . LEU A 1 77 ? -7.344 -3.497 -2.623 1.00 92.69 77 LEU A CA 1
ATOM 572 C C . LEU A 1 77 ? -8.574 -2.579 -2.673 1.00 92.69 77 LEU A C 1
ATOM 574 O O . LEU A 1 77 ? -9.666 -2.966 -2.261 1.00 92.69 77 LEU A O 1
ATOM 578 N N . LEU A 1 78 ? -8.440 -1.368 -3.226 1.00 91.88 78 LEU A N 1
ATOM 579 C CA . LEU A 1 78 ? -9.587 -0.457 -3.341 1.00 91.88 78 LEU A CA 1
ATOM 580 C C . LEU A 1 78 ? -10.630 -0.935 -4.353 1.00 91.88 78 LEU A C 1
ATOM 582 O O . LEU A 1 78 ? -11.827 -0.700 -4.148 1.00 91.88 78 LEU A O 1
ATOM 586 N N . ARG A 1 79 ? -10.173 -1.561 -5.443 1.00 92.19 79 ARG A N 1
ATOM 587 C CA . ARG A 1 79 ? -11.015 -2.044 -6.546 1.00 92.19 79 ARG A CA 1
ATOM 588 C C . ARG A 1 79 ? -11.632 -3.417 -6.290 1.00 92.19 79 ARG A C 1
ATOM 590 O O . ARG A 1 79 ? -12.589 -3.753 -6.977 1.00 92.19 79 ARG A O 1
ATOM 597 N N . GLY A 1 80 ? -11.112 -4.184 -5.331 1.00 89.81 80 GLY A N 1
ATOM 598 C CA . GLY A 1 80 ? -11.516 -5.575 -5.119 1.00 89.81 80 GLY A CA 1
ATOM 599 C C . GLY A 1 80 ? -11.108 -6.485 -6.281 1.00 89.81 80 GLY A C 1
ATOM 600 O O . GLY A 1 80 ? -11.850 -7.394 -6.632 1.00 89.81 80 GLY A O 1
ATOM 601 N N . SER A 1 81 ? -9.969 -6.201 -6.915 1.00 92.25 81 SER A N 1
ATOM 602 C CA . SER A 1 81 ? -9.410 -6.989 -8.020 1.00 92.25 81 SER A CA 1
ATOM 603 C C . SER A 1 81 ? -8.061 -7.584 -7.629 1.00 92.25 81 SER A C 1
ATOM 605 O O . SER A 1 81 ? -7.472 -7.152 -6.640 1.00 92.25 81 SER A O 1
ATOM 607 N N . ASP A 1 82 ? -7.536 -8.494 -8.447 1.00 91.62 82 ASP A N 1
ATOM 608 C CA . ASP A 1 82 ? -6.201 -9.056 -8.245 1.00 91.62 82 ASP A CA 1
ATOM 609 C C . ASP A 1 82 ? -5.162 -8.425 -9.179 1.00 91.62 82 ASP A C 1
ATOM 611 O O . ASP A 1 82 ? -5.421 -8.254 -10.377 1.00 91.62 82 ASP A O 1
ATOM 615 N N . PRO A 1 83 ? -3.956 -8.113 -8.672 1.00 91.75 83 PRO A N 1
ATOM 616 C CA . PRO A 1 83 ? -2.838 -7.733 -9.517 1.00 91.75 83 PRO A CA 1
ATOM 617 C C . PRO A 1 83 ? -2.438 -8.856 -10.486 1.00 91.75 83 PRO A C 1
ATOM 619 O O . PRO A 1 83 ? -2.442 -10.050 -10.158 1.00 91.75 83 PRO A O 1
ATOM 622 N N . THR A 1 84 ? -2.013 -8.460 -11.686 1.00 90.38 84 THR A N 1
ATOM 623 C CA . THR A 1 84 ? -1.457 -9.378 -12.693 1.00 90.38 84 THR A CA 1
ATOM 624 C C . THR A 1 84 ? -0.063 -9.874 -12.312 1.00 90.38 84 THR A C 1
ATOM 626 O O . THR A 1 84 ? 0.283 -11.016 -12.602 1.00 90.38 84 THR A O 1
ATOM 629 N N . VAL A 1 85 ? 0.727 -9.031 -11.642 1.00 93.31 85 VAL A N 1
ATOM 630 C CA . VAL A 1 85 ? 2.100 -9.338 -11.222 1.00 93.31 85 VAL A CA 1
ATOM 631 C C . VAL A 1 85 ? 2.081 -10.160 -9.924 1.00 93.31 85 VAL A C 1
ATOM 633 O O . VAL A 1 85 ? 1.490 -9.693 -8.948 1.00 93.31 85 VAL A O 1
ATOM 636 N N . PRO A 1 86 ? 2.757 -11.328 -9.859 1.00 93.19 86 PRO A N 1
ATOM 637 C CA . PRO A 1 86 ? 2.761 -12.192 -8.673 1.00 93.19 86 PRO A CA 1
ATOM 638 C C . PRO A 1 86 ? 3.229 -11.490 -7.394 1.00 93.19 86 PRO A C 1
ATOM 640 O O . PRO A 1 86 ? 2.584 -11.613 -6.361 1.00 93.19 86 PRO A O 1
ATOM 643 N N . VAL A 1 87 ? 4.291 -10.683 -7.487 1.00 93.31 87 VAL A N 1
ATOM 644 C CA . VAL A 1 87 ? 4.833 -9.903 -6.361 1.00 93.31 87 VAL A CA 1
ATOM 645 C C . VAL A 1 87 ? 3.789 -8.934 -5.796 1.00 93.31 87 VAL A C 1
ATOM 647 O O . VAL A 1 87 ? 3.575 -8.876 -4.591 1.00 93.31 87 VAL A O 1
ATOM 650 N N . ALA A 1 88 ? 3.075 -8.215 -6.668 1.00 92.62 88 ALA A N 1
ATOM 651 C CA . ALA A 1 88 ? 2.017 -7.298 -6.246 1.00 92.62 88 ALA A CA 1
ATOM 652 C C . ALA A 1 88 ? 0.816 -8.043 -5.639 1.00 92.62 88 ALA A C 1
ATOM 654 O O . ALA A 1 88 ? 0.159 -7.516 -4.746 1.00 92.62 88 ALA A O 1
ATOM 655 N N . ARG A 1 89 ? 0.524 -9.263 -6.110 1.00 94.50 89 ARG A N 1
ATOM 656 C CA . ARG A 1 89 ? -0.524 -10.112 -5.531 1.00 94.50 89 ARG A CA 1
ATOM 657 C C . ARG A 1 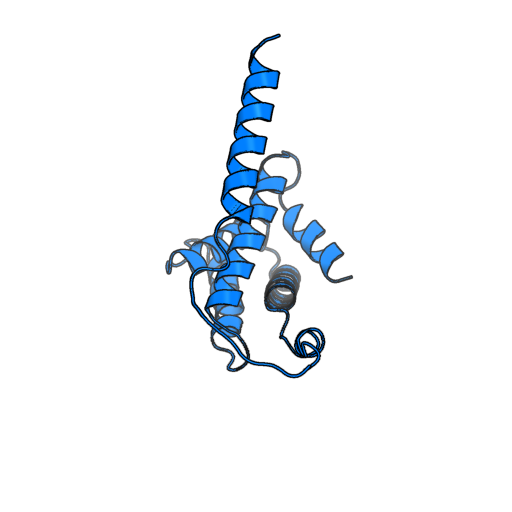89 ? -0.155 -10.565 -4.121 1.00 94.50 89 ARG A C 1
ATOM 659 O O . ARG A 1 89 ? -0.966 -10.378 -3.225 1.00 94.50 89 ARG A O 1
ATOM 666 N N . GLY A 1 90 ? 1.073 -11.048 -3.921 1.00 93.69 90 GLY A N 1
ATOM 667 C CA . GLY A 1 90 ? 1.577 -11.415 -2.594 1.00 93.69 90 GLY A CA 1
ATOM 668 C C . GLY A 1 90 ? 1.493 -10.252 -1.605 1.00 93.69 90 GLY A C 1
ATOM 669 O O . GLY A 1 90 ? 0.953 -10.410 -0.514 1.00 93.69 90 GLY A O 1
ATOM 670 N N . LEU A 1 91 ? 1.907 -9.053 -2.030 1.00 94.69 91 LEU A N 1
ATOM 671 C CA . LEU A 1 91 ? 1.779 -7.846 -1.214 1.00 94.69 91 LEU A CA 1
ATOM 672 C C . LEU A 1 91 ? 0.315 -7.487 -0.908 1.00 94.69 91 LEU A C 1
ATOM 674 O O . LEU A 1 91 ? -0.017 -7.122 0.216 1.00 94.69 91 LEU A O 1
ATOM 678 N N . ARG A 1 92 ? -0.579 -7.584 -1.900 1.00 95.06 92 ARG A N 1
ATOM 679 C CA . ARG A 1 92 ? -2.019 -7.340 -1.717 1.00 95.06 92 ARG A CA 1
ATOM 680 C C . ARG A 1 92 ? -2.613 -8.297 -0.687 1.00 95.06 92 ARG A C 1
ATOM 682 O O . ARG A 1 92 ? -3.374 -7.848 0.163 1.00 95.06 92 ARG A O 1
ATOM 689 N N . ASP A 1 93 ? -2.267 -9.579 -0.759 1.00 94.06 93 ASP A N 1
ATOM 690 C CA . ASP A 1 93 ? -2.763 -10.594 0.171 1.00 94.06 93 ASP A CA 1
ATOM 691 C C . ASP A 1 93 ? -2.246 -10.348 1.589 1.00 94.06 93 ASP A C 1
ATOM 693 O O . ASP A 1 93 ? -3.022 -10.428 2.535 1.00 94.06 93 ASP A O 1
ATOM 697 N N . GLN A 1 94 ? -0.980 -9.948 1.737 1.00 93.75 94 GLN A N 1
ATOM 698 C CA . GLN A 1 94 ? -0.424 -9.580 3.037 1.00 93.75 94 GLN A CA 1
ATOM 699 C C . GLN A 1 94 ? -1.132 -8.363 3.646 1.00 93.75 94 GLN A C 1
ATOM 701 O O . GLN A 1 94 ? -1.600 -8.433 4.777 1.00 93.75 94 GLN A O 1
ATOM 706 N N . ILE A 1 95 ? -1.296 -7.275 2.888 1.00 94.31 95 ILE A N 1
ATOM 707 C CA . ILE A 1 95 ? -1.987 -6.072 3.381 1.00 94.31 95 ILE A CA 1
ATOM 708 C C . ILE A 1 95 ? -3.466 -6.370 3.691 1.00 94.31 95 ILE A C 1
ATOM 710 O O . ILE A 1 95 ? -4.038 -5.777 4.605 1.00 94.31 95 ILE A O 1
ATOM 714 N N . GLN A 1 96 ? -4.104 -7.290 2.960 1.00 93.88 96 GLN A N 1
ATOM 715 C CA . GLN A 1 96 ? -5.484 -7.699 3.231 1.00 93.88 96 GLN A CA 1
ATOM 716 C C . GLN A 1 96 ? -5.637 -8.328 4.626 1.00 93.88 96 GLN A C 1
ATOM 718 O O . GLN A 1 96 ? -6.669 -8.109 5.256 1.00 93.88 96 GLN A O 1
ATOM 723 N N . LEU A 1 97 ? -4.606 -9.002 5.156 1.00 93.62 97 LEU A N 1
ATOM 724 C CA . LEU A 1 97 ? -4.631 -9.545 6.521 1.00 93.62 97 LEU A CA 1
ATOM 725 C C . LEU A 1 97 ? -4.831 -8.453 7.580 1.00 93.62 97 LEU A C 1
ATOM 727 O O . LEU A 1 97 ? -5.435 -8.718 8.615 1.00 93.62 97 LEU A O 1
ATOM 731 N N . ILE A 1 98 ? -4.379 -7.220 7.320 1.00 91.25 98 ILE A N 1
ATOM 732 C CA . ILE A 1 98 ? -4.607 -6.072 8.211 1.00 91.25 98 ILE A CA 1
ATOM 733 C C . ILE A 1 98 ? -6.099 -5.731 8.271 1.00 91.25 98 ILE A C 1
ATOM 735 O O . ILE A 1 98 ? -6.614 -5.435 9.345 1.00 91.25 98 ILE A O 1
ATOM 739 N N . ALA A 1 99 ? -6.801 -5.785 7.136 1.00 89.62 99 ALA A N 1
ATOM 740 C CA . ALA A 1 99 ? -8.233 -5.492 7.074 1.00 89.62 99 ALA A CA 1
ATOM 741 C C . ALA A 1 99 ? -9.092 -6.547 7.788 1.00 89.62 99 ALA A C 1
ATOM 743 O O . ALA A 1 99 ? -10.205 -6.233 8.204 1.00 89.62 99 ALA A O 1
ATOM 744 N N . ASP A 1 100 ? -8.575 -7.769 7.930 1.00 90.69 100 ASP A N 1
ATOM 745 C CA . ASP A 1 100 ? -9.253 -8.871 8.614 1.00 90.69 100 ASP A CA 1
ATOM 746 C C . ASP A 1 100 ? -9.014 -8.858 10.137 1.00 90.69 100 ASP A C 1
ATOM 748 O O . ASP A 1 100 ? -9.603 -9.661 10.868 1.00 90.69 100 ASP A O 1
ATOM 752 N N . ARG A 1 101 ? -8.166 -7.950 10.648 1.00 91.06 101 ARG A N 1
ATOM 753 C CA . ARG A 1 101 ? -7.920 -7.838 12.088 1.00 91.06 101 ARG A CA 1
ATOM 754 C C . ARG A 1 101 ? -9.145 -7.267 12.822 1.00 91.06 101 ARG A C 1
ATOM 756 O O . ARG A 1 101 ? -9.757 -6.311 12.348 1.00 91.06 101 ARG A O 1
ATOM 763 N N . PRO A 1 102 ? -9.480 -7.784 14.020 1.00 87.69 102 PRO A N 1
ATOM 764 C CA . PRO A 1 102 ? -10.665 -7.356 14.768 1.00 87.69 102 PRO A CA 1
ATOM 765 C C . PRO A 1 102 ? -10.571 -5.922 15.314 1.00 87.69 102 PRO A C 1
ATOM 767 O O . PRO A 1 102 ? -11.593 -5.321 15.632 1.00 87.69 102 PRO A O 1
ATOM 770 N N . ASP A 1 103 ? -9.357 -5.385 15.434 1.00 89.06 103 ASP A N 1
ATOM 771 C CA . ASP A 1 103 ? -9.054 -4.035 15.911 1.00 89.06 103 ASP A CA 1
ATOM 772 C C . ASP A 1 103 ? -8.993 -2.990 14.782 1.00 89.06 103 ASP A C 1
ATOM 774 O O . ASP A 1 103 ? -8.844 -1.798 15.049 1.00 89.06 103 ASP A O 1
ATOM 778 N N . VAL A 1 104 ? -9.144 -3.409 13.519 1.00 89.44 104 VAL A N 1
ATOM 779 C CA . VAL A 1 104 ? -9.065 -2.527 12.352 1.00 89.44 104 VAL A CA 1
ATOM 780 C C . VAL A 1 104 ? -10.454 -2.257 11.786 1.00 89.44 104 VAL A C 1
ATOM 782 O O . VAL A 1 104 ? -11.191 -3.149 11.372 1.00 89.44 104 VAL A O 1
ATOM 785 N N . ASN A 1 105 ? -10.810 -0.977 11.694 1.00 90.56 105 ASN A N 1
ATOM 786 C CA . ASN A 1 105 ? -12.025 -0.571 11.005 1.00 90.56 105 ASN A CA 1
ATOM 787 C C . ASN A 1 105 ? -11.800 -0.557 9.486 1.00 90.56 105 ASN A C 1
ATOM 789 O O . ASN A 1 105 ? -10.919 0.144 8.982 1.00 90.56 105 ASN A O 1
ATOM 793 N N . LEU A 1 106 ? -12.657 -1.252 8.731 1.00 90.25 106 LEU A N 1
ATOM 794 C CA . LEU A 1 106 ? -12.587 -1.297 7.266 1.00 90.25 106 LEU A CA 1
ATOM 795 C C . LEU A 1 106 ? -12.633 0.098 6.619 1.00 90.25 106 LEU A C 1
ATOM 797 O O . LEU A 1 106 ? -12.023 0.328 5.571 1.00 90.25 106 LEU A O 1
ATOM 801 N N . ARG A 1 107 ? -13.359 1.048 7.221 1.00 90.88 107 ARG A N 1
ATOM 802 C CA . ARG A 1 107 ? -13.410 2.432 6.737 1.00 90.88 107 ARG A CA 1
ATOM 803 C C . ARG A 1 107 ? -12.045 3.105 6.846 1.00 90.88 107 ARG A C 1
ATOM 805 O O . ARG A 1 107 ? -11.631 3.762 5.889 1.00 90.88 107 ARG A O 1
ATOM 812 N N . ASP A 1 108 ? -11.376 2.927 7.978 1.00 91.38 108 ASP A N 1
ATOM 813 C CA . ASP A 1 108 ? -10.077 3.534 8.256 1.00 91.38 108 ASP A CA 1
ATOM 814 C C . ASP A 1 108 ? -9.005 2.878 7.387 1.00 91.38 108 ASP A C 1
ATOM 816 O O . ASP A 1 108 ? -8.274 3.585 6.702 1.00 91.38 108 ASP A O 1
ATOM 820 N N . PHE A 1 109 ? -9.044 1.550 7.238 1.00 93.06 109 PHE A N 1
ATOM 821 C CA . PHE A 1 109 ? -8.219 0.816 6.276 1.00 93.06 109 PHE A CA 1
ATOM 822 C C . PHE A 1 109 ? -8.347 1.363 4.848 1.00 93.06 109 PHE A C 1
ATOM 824 O O . PHE A 1 109 ? -7.352 1.738 4.224 1.00 93.06 109 PHE A O 1
ATOM 831 N N . ARG A 1 110 ? -9.573 1.486 4.317 1.00 94.12 110 ARG A N 1
ATOM 832 C CA . ARG A 1 110 ? -9.787 2.033 2.962 1.00 94.12 110 ARG A CA 1
ATOM 833 C C . ARG A 1 110 ? -9.323 3.486 2.849 1.00 94.12 110 ARG A C 1
ATOM 835 O O . ARG A 1 110 ? -8.845 3.882 1.785 1.00 94.12 110 ARG A O 1
ATOM 842 N N . SER A 1 111 ? -9.478 4.276 3.913 1.00 93.25 111 SER A N 1
ATOM 843 C CA . SER A 1 111 ? -9.002 5.660 3.967 1.00 93.25 111 SER A CA 1
ATOM 844 C C . SER A 1 111 ? -7.474 5.728 3.922 1.00 93.25 111 SER A C 1
ATOM 846 O O . SER A 1 111 ? -6.934 6.480 3.112 1.00 93.25 111 SER A O 1
ATOM 848 N N . SER A 1 112 ? -6.781 4.899 4.706 1.00 93.19 112 SER A N 1
ATOM 849 C CA . SER A 1 112 ? -5.318 4.794 4.723 1.00 93.19 112 SER A CA 1
ATOM 850 C C . SER A 1 112 ? -4.764 4.336 3.376 1.00 93.19 112 SER A C 1
ATOM 852 O O . SER A 1 112 ? -3.893 4.999 2.820 1.00 93.19 112 SER A O 1
ATOM 854 N N . VAL A 1 113 ? -5.328 3.280 2.775 1.00 94.25 113 VAL A N 1
ATOM 855 C CA . VAL A 1 113 ? -4.926 2.815 1.432 1.00 94.25 113 VAL A CA 1
ATOM 856 C C . VAL A 1 113 ? -5.091 3.924 0.388 1.00 94.25 113 VAL A C 1
ATOM 858 O O . VAL A 1 113 ? -4.233 4.109 -0.477 1.00 94.25 113 VAL A O 1
ATOM 861 N N . LYS A 1 114 ? -6.181 4.697 0.462 1.00 94.50 114 LYS A N 1
ATOM 862 C CA . LYS A 1 114 ? -6.397 5.832 -0.441 1.00 94.50 114 LYS A CA 1
ATOM 863 C C . LYS A 1 114 ? -5.370 6.946 -0.214 1.00 94.50 114 LYS A C 1
ATOM 865 O O . LYS A 1 114 ? -4.838 7.460 -1.194 1.00 94.50 114 LYS A O 1
ATOM 870 N N . GLY A 1 115 ? -5.078 7.291 1.040 1.00 92.69 115 GLY A N 1
ATOM 871 C CA . GLY A 1 115 ? -4.063 8.287 1.389 1.00 92.69 115 GLY A CA 1
ATOM 872 C C . GLY A 1 115 ? -2.675 7.907 0.869 1.00 92.69 115 GLY A C 1
ATOM 873 O O . GLY A 1 115 ? -2.012 8.725 0.236 1.00 92.69 115 GLY A O 1
ATOM 874 N N . LEU A 1 116 ? -2.284 6.640 1.026 1.00 92.62 116 LEU A N 1
ATOM 875 C CA . LEU A 1 116 ? -1.019 6.115 0.505 1.00 92.62 116 LEU A CA 1
ATOM 876 C C . LEU A 1 116 ? -0.951 6.172 -1.028 1.00 92.62 116 LEU A C 1
ATOM 878 O O . LEU A 1 116 ? 0.079 6.538 -1.583 1.00 92.62 116 LEU A O 1
ATOM 882 N N . LEU A 1 117 ? -2.048 5.880 -1.735 1.00 92.94 117 LEU A N 1
ATOM 883 C CA . LEU A 1 117 ? -2.097 6.031 -3.196 1.00 92.94 117 LEU A CA 1
ATOM 884 C C . LEU A 1 117 ? -1.993 7.489 -3.653 1.00 92.94 117 LEU A C 1
ATOM 886 O O . LEU A 1 117 ? -1.379 7.766 -4.684 1.00 92.94 117 LEU A O 1
ATOM 890 N N . GLU A 1 118 ? -2.605 8.418 -2.918 1.00 91.69 118 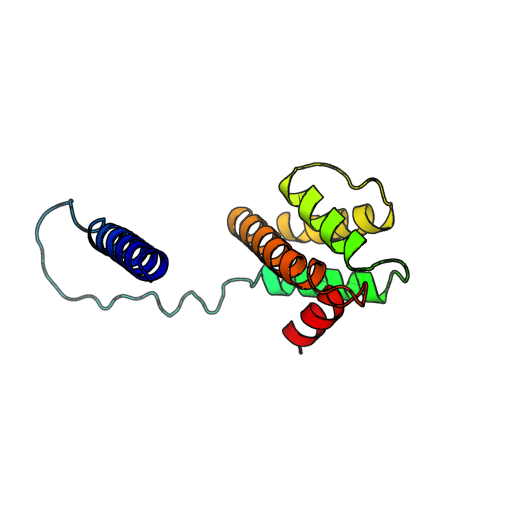GLU A N 1
ATOM 891 C CA . GLU A 1 118 ? -2.490 9.851 -3.193 1.00 91.69 118 GLU A CA 1
ATOM 892 C C . GLU A 1 118 ? -1.049 10.338 -2.989 1.00 91.69 118 GLU A C 1
ATOM 894 O O . GLU A 1 118 ? -0.568 11.131 -3.798 1.00 91.69 118 GLU A O 1
ATOM 899 N N . GLN A 1 119 ? -0.347 9.827 -1.972 1.00 89.81 119 GLN A N 1
ATOM 900 C CA . GLN A 1 119 ? 1.079 10.087 -1.755 1.00 89.81 119 GLN A CA 1
ATOM 901 C C . GLN A 1 119 ? 1.940 9.472 -2.862 1.00 89.81 119 GLN A C 1
ATOM 903 O O . GLN A 1 119 ? 2.737 10.182 -3.469 1.00 89.81 119 GLN A O 1
ATOM 908 N N . ALA A 1 120 ? 1.734 8.199 -3.206 1.00 88.44 120 ALA A N 1
ATOM 909 C CA . ALA A 1 120 ? 2.471 7.533 -4.280 1.00 88.44 120 ALA A CA 1
ATOM 910 C C . ALA A 1 120 ? 2.350 8.278 -5.624 1.00 88.44 120 ALA A C 1
ATOM 912 O O . ALA A 1 120 ? 3.325 8.417 -6.359 1.00 88.44 120 ALA A O 1
ATOM 913 N N . ALA A 1 121 ? 1.173 8.839 -5.922 1.00 87.50 121 ALA A N 1
ATOM 914 C CA . ALA A 1 121 ? 0.948 9.640 -7.126 1.00 87.50 121 ALA A CA 1
ATOM 915 C C . ALA A 1 121 ? 1.733 10.967 -7.160 1.00 87.50 121 ALA A C 1
ATOM 917 O O . ALA A 1 121 ? 1.855 11.567 -8.230 1.00 87.50 121 ALA A O 1
ATOM 918 N N . GLN A 1 122 ? 2.233 11.459 -6.020 1.00 85.62 122 GLN A N 1
ATOM 919 C CA . GLN A 1 122 ? 3.127 12.621 -5.977 1.00 85.62 122 GLN A CA 1
ATOM 920 C C . GLN A 1 122 ? 4.535 12.236 -6.440 1.00 85.62 122 GLN A C 1
ATOM 922 O O . GLN A 1 122 ? 5.129 12.971 -7.224 1.00 85.62 122 GLN A O 1
ATOM 927 N N . PHE A 1 123 ? 5.014 11.056 -6.041 1.00 81.50 123 PHE A N 1
ATOM 928 C CA . PHE A 1 123 ? 6.341 10.551 -6.403 1.00 81.50 123 PHE A CA 1
ATOM 929 C C . PHE A 1 123 ? 6.429 10.063 -7.857 1.00 81.50 123 PHE A C 1
ATOM 931 O O . PHE A 1 123 ? 7.463 10.245 -8.491 1.00 81.50 123 PHE A O 1
ATOM 938 N N . ASP A 1 124 ? 5.332 9.551 -8.425 1.00 74.19 124 ASP A N 1
ATOM 939 C CA . ASP A 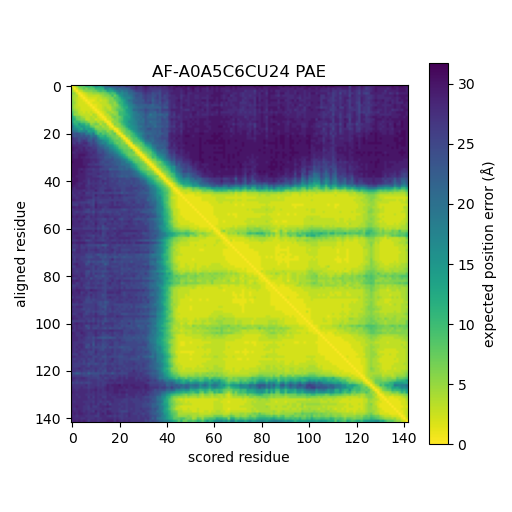1 124 ? 5.252 9.124 -9.837 1.00 74.19 124 ASP A CA 1
ATOM 940 C C . ASP A 1 124 ? 5.445 10.288 -10.837 1.00 74.19 124 ASP A C 1
ATOM 942 O O . ASP A 1 124 ? 5.865 10.105 -11.978 1.00 74.19 124 ASP A O 1
ATOM 946 N N . ARG A 1 125 ? 5.163 11.531 -10.420 1.00 68.19 125 ARG A N 1
ATOM 947 C CA . ARG A 1 125 ? 5.300 12.723 -11.282 1.00 68.19 125 ARG A CA 1
ATOM 948 C C . ARG A 1 125 ? 6.735 13.222 -11.403 1.00 68.19 125 ARG A C 1
ATOM 950 O O . ARG A 1 125 ? 7.039 13.988 -12.317 1.00 68.19 125 ARG A O 1
ATOM 957 N N . GLU A 1 126 ? 7.603 12.817 -10.488 1.00 63.53 126 GLU A N 1
ATOM 958 C CA . GLU A 1 126 ? 8.984 13.269 -10.419 1.00 63.53 126 GLU A CA 1
ATOM 959 C C . GLU A 1 126 ? 9.888 12.174 -10.989 1.00 63.53 126 GLU A C 1
ATOM 961 O O . GLU A 1 126 ? 10.444 11.347 -10.272 1.00 63.53 126 GLU A O 1
ATOM 966 N N . ALA A 1 127 ? 10.006 12.146 -12.316 1.00 55.34 127 ALA A N 1
ATOM 967 C CA . ALA A 1 127 ? 10.783 11.141 -13.030 1.00 55.34 127 ALA A CA 1
ATOM 968 C C . ALA A 1 127 ? 12.233 11.069 -12.510 1.00 55.34 127 ALA A C 1
ATOM 970 O O . ALA A 1 127 ? 12.969 12.059 -12.543 1.00 55.34 127 ALA A O 1
ATOM 971 N N . GLY A 1 128 ? 12.660 9.891 -12.049 1.00 60.78 128 GLY A N 1
ATOM 972 C CA . GLY A 1 128 ? 14.086 9.615 -11.870 1.00 60.78 128 GLY A CA 1
ATOM 973 C C . GLY A 1 128 ? 14.469 8.513 -10.887 1.00 60.78 128 GLY A C 1
ATOM 974 O O . GLY A 1 128 ? 15.662 8.261 -10.774 1.00 60.78 128 GLY A O 1
ATOM 975 N N . ASN A 1 129 ? 13.539 7.876 -10.164 1.00 68.75 129 ASN A N 1
ATOM 976 C CA . ASN A 1 129 ? 13.843 6.626 -9.452 1.00 68.75 129 ASN A CA 1
ATOM 977 C C . ASN A 1 129 ? 12.562 5.817 -9.171 1.00 68.75 129 ASN A C 1
ATOM 979 O O . ASN A 1 129 ? 11.570 6.411 -8.758 1.00 68.75 129 ASN A O 1
ATOM 983 N N . ASP A 1 130 ? 12.600 4.498 -9.369 1.00 70.81 130 ASP A N 1
ATOM 984 C CA . ASP A 1 130 ? 11.428 3.603 -9.263 1.00 70.81 130 ASP A CA 1
ATOM 985 C C . ASP A 1 130 ? 11.092 3.191 -7.813 1.00 70.81 130 ASP A C 1
ATOM 987 O O . ASP A 1 130 ? 10.141 2.442 -7.601 1.00 70.81 130 ASP A O 1
ATOM 991 N N . ASP A 1 131 ? 11.886 3.655 -6.840 1.00 84.06 131 ASP A N 1
ATOM 992 C CA . ASP A 1 131 ? 11.794 3.285 -5.417 1.00 84.06 131 ASP A CA 1
ATOM 993 C C . ASP A 1 131 ? 11.628 4.516 -4.494 1.00 84.06 131 ASP A C 1
ATOM 995 O O . ASP A 1 131 ? 11.926 4.470 -3.299 1.00 84.06 131 ASP A O 1
ATOM 999 N N . ARG A 1 132 ? 11.235 5.684 -5.025 1.00 86.12 132 ARG A N 1
ATOM 1000 C CA . ARG A 1 132 ? 11.121 6.923 -4.221 1.00 86.12 132 ARG A CA 1
ATOM 1001 C C . ARG A 1 132 ? 10.028 6.822 -3.176 1.00 86.12 132 ARG A C 1
ATOM 1003 O O . ARG A 1 132 ? 10.209 7.317 -2.066 1.00 86.12 132 ARG A O 1
ATOM 1010 N N . PHE A 1 133 ? 8.910 6.206 -3.537 1.00 88.25 133 PHE A N 1
ATOM 1011 C CA . PHE A 1 133 ? 7.796 6.034 -2.628 1.00 88.25 133 PHE A CA 1
ATOM 1012 C C . PHE A 1 133 ? 8.180 5.073 -1.501 1.00 88.25 133 PHE A C 1
ATOM 1014 O O . PHE A 1 133 ? 7.996 5.426 -0.343 1.00 88.25 133 PHE A O 1
ATOM 1021 N N . LEU A 1 134 ? 8.817 3.938 -1.799 1.00 88.81 134 LEU A N 1
ATOM 1022 C CA . LEU A 1 134 ? 9.358 3.039 -0.772 1.00 88.81 134 LEU A CA 1
ATOM 1023 C C . LEU A 1 134 ? 10.378 3.720 0.153 1.00 88.81 134 LEU A C 1
ATOM 1025 O O . LEU A 1 134 ? 10.307 3.551 1.368 1.00 88.81 134 LEU A O 1
ATOM 1029 N N . ASN A 1 135 ? 11.285 4.538 -0.386 1.00 88.88 135 ASN A N 1
ATOM 1030 C CA . ASN A 1 135 ? 12.230 5.300 0.439 1.00 88.88 135 ASN A CA 1
ATOM 1031 C C . ASN A 1 135 ? 11.521 6.329 1.334 1.00 88.88 135 ASN A C 1
ATOM 1033 O O . ASN A 1 135 ? 11.886 6.496 2.493 1.00 88.88 135 ASN A O 1
ATOM 1037 N N . TYR A 1 136 ? 10.486 6.999 0.823 1.00 88.50 136 TYR A N 1
ATOM 1038 C CA . TYR A 1 136 ? 9.656 7.900 1.623 1.00 88.50 136 TYR A CA 1
ATOM 1039 C C . TYR A 1 136 ? 8.927 7.158 2.751 1.00 88.50 136 TYR A C 1
ATOM 1041 O O . TYR A 1 136 ? 8.901 7.631 3.885 1.00 88.50 136 TYR A O 1
ATOM 1049 N N . LEU A 1 137 ? 8.377 5.979 2.453 1.00 88.00 137 LEU A N 1
ATOM 1050 C CA . LEU A 1 137 ? 7.741 5.113 3.441 1.00 88.00 137 LEU A CA 1
ATOM 1051 C C . LEU A 1 137 ? 8.717 4.682 4.544 1.00 88.00 137 LEU A C 1
ATOM 1053 O O . LEU A 1 137 ? 8.328 4.653 5.707 1.00 88.00 137 LEU A O 1
ATOM 1057 N N . ALA A 1 138 ? 9.976 4.400 4.198 1.00 87.00 138 ALA A N 1
ATOM 1058 C CA . ALA A 1 138 ? 11.010 4.055 5.172 1.00 87.00 138 ALA A CA 1
ATOM 1059 C C . ALA A 1 138 ? 11.281 5.197 6.164 1.00 87.00 138 ALA A C 1
ATOM 1061 O O . ALA A 1 138 ? 11.346 4.952 7.363 1.00 87.00 138 ALA A O 1
ATOM 1062 N N . VAL A 1 139 ? 11.340 6.442 5.680 1.00 86.38 139 VAL A N 1
ATOM 1063 C CA . VAL A 1 139 ? 11.536 7.636 6.526 1.00 86.38 139 VAL A CA 1
ATOM 1064 C C . VAL A 1 139 ? 10.322 7.930 7.418 1.00 86.38 139 VAL A C 1
ATOM 1066 O O . VAL A 1 139 ? 10.465 8.577 8.446 1.00 86.38 139 VAL A O 1
ATOM 1069 N N . LEU A 1 140 ? 9.116 7.487 7.048 1.00 80.94 140 LEU A N 1
ATOM 1070 C CA . LEU A 1 140 ? 7.905 7.727 7.845 1.00 80.94 140 LEU A CA 1
ATOM 1071 C C . LEU A 1 140 ? 7.810 6.876 9.121 1.00 80.94 140 LEU A C 1
ATOM 1073 O O . LEU A 1 140 ? 7.041 7.241 10.008 1.00 80.94 140 LEU A O 1
ATOM 1077 N N . ILE A 1 141 ? 8.507 5.737 9.185 1.00 74.62 141 ILE A N 1
ATOM 1078 C CA . ILE A 1 141 ? 8.468 4.809 10.333 1.00 74.62 141 ILE A CA 1
ATOM 1079 C C . ILE A 1 141 ? 9.713 4.943 11.232 1.00 74.62 141 ILE A C 1
ATOM 1081 O O . ILE A 1 141 ? 9.709 4.433 12.353 1.00 74.62 141 ILE A O 1
ATOM 1085 N N . GLU A 1 142 ? 10.756 5.632 10.765 1.00 56.94 142 GLU A N 1
ATOM 1086 C CA . GLU A 1 142 ? 11.978 5.940 11.528 1.00 56.94 142 GLU A CA 1
ATOM 1087 C C . GLU A 1 142 ? 11.788 7.135 12.480 1.00 56.94 142 GLU A C 1
ATOM 1089 O O . GLU A 1 142 ? 12.238 7.026 13.645 1.00 56.94 142 GLU A O 1
#